Protein AF-A0A838KWR5-F1 (afdb_monomer_lite)

Foldseek 3Di:
DPPPPVLVVLLQVLLCVLLVCLVVVHDDDPVVLVVQCVPNNPSSSVSNVNSNVVSPVVVVVVD

Structure (mmCIF, N/CA/C/O backbone):
data_AF-A0A838KWR5-F1
#
_entry.id   AF-A0A838KWR5-F1
#
loop_
_atom_site.group_PDB
_atom_site.id
_atom_site.type_symbol
_atom_site.label_atom_id
_atom_site.label_alt_id
_atom_site.label_comp_id
_atom_site.label_asym_id
_atom_site.label_entity_id
_atom_site.label_seq_id
_atom_site.pdbx_PDB_ins_code
_atom_site.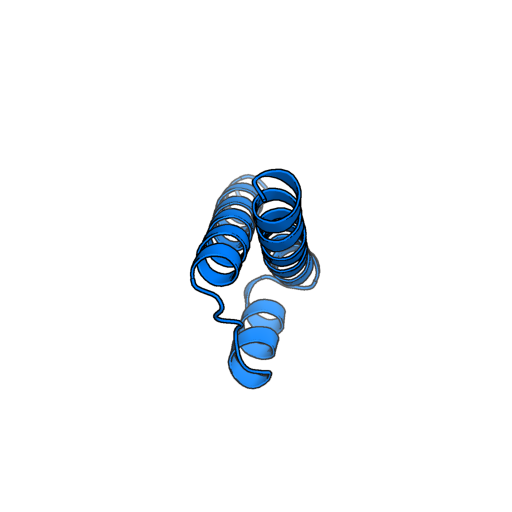Cartn_x
_atom_site.Cartn_y
_atom_site.Cartn_z
_atom_site.occupancy
_atom_site.B_iso_or_equiv
_atom_site.auth_seq_id
_a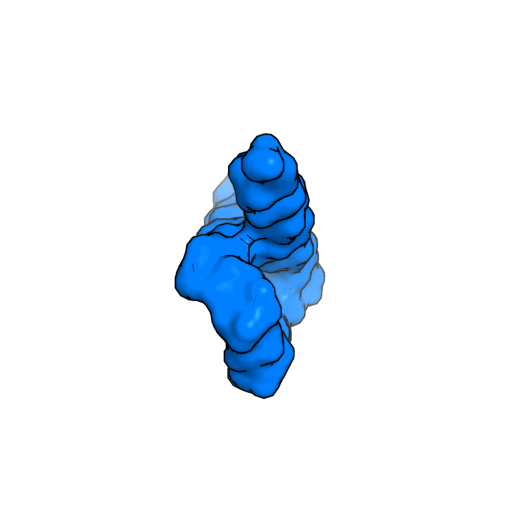tom_site.auth_comp_id
_atom_site.auth_asym_id
_atom_site.auth_atom_id
_atom_site.pdbx_PDB_model_num
ATOM 1 N N . MET A 1 1 ? -9.810 4.184 25.057 1.00 40.94 1 MET A N 1
ATOM 2 C CA . MET A 1 1 ? -9.171 5.068 24.062 1.00 40.94 1 MET A CA 1
ATOM 3 C C . MET A 1 1 ? -7.830 4.443 23.680 1.00 40.94 1 MET A C 1
ATOM 5 O O . MET A 1 1 ? -6.805 4.818 24.233 1.00 40.94 1 MET A O 1
ATOM 9 N N . THR A 1 2 ? -7.849 3.428 22.810 1.00 47.00 2 THR A N 1
ATOM 10 C CA . THR A 1 2 ? -6.646 2.709 22.318 1.00 47.00 2 THR A CA 1
ATOM 11 C C . THR A 1 2 ? -6.602 2.745 20.784 1.00 47.00 2 THR A C 1
ATOM 13 O O . THR A 1 2 ? -6.014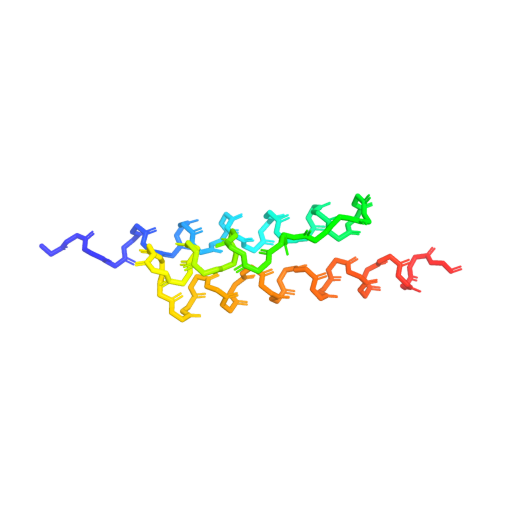 1.890 20.146 1.00 47.00 2 THR A O 1
ATOM 16 N N . GLU A 1 3 ? -7.236 3.737 20.161 1.00 48.19 3 GLU A N 1
ATOM 17 C CA . GLU A 1 3 ? -7.424 3.762 18.700 1.00 48.19 3 GLU A CA 1
ATOM 18 C C . GLU A 1 3 ? -6.278 4.460 17.945 1.00 48.19 3 GLU A C 1
ATOM 20 O O . GLU A 1 3 ? -6.209 4.386 16.729 1.00 48.19 3 GLU A O 1
ATOM 25 N N . GLY A 1 4 ? -5.322 5.085 18.645 1.00 48.19 4 GLY A N 1
ATOM 26 C CA . GLY A 1 4 ? -4.246 5.857 18.001 1.00 48.19 4 GLY A CA 1
ATOM 27 C C . GLY A 1 4 ? -2.936 5.111 17.714 1.00 48.19 4 GLY A C 1
ATOM 28 O O . GLY A 1 4 ? -2.090 5.654 17.016 1.00 48.19 4 GLY A O 1
ATOM 29 N N . ARG A 1 5 ? -2.717 3.907 18.266 1.00 45.47 5 ARG A N 1
ATOM 30 C CA . ARG A 1 5 ? -1.461 3.146 18.052 1.00 45.47 5 ARG A CA 1
ATOM 31 C C . ARG A 1 5 ? -1.565 2.083 16.957 1.00 45.47 5 ARG A C 1
ATOM 33 O O . ARG A 1 5 ? -0.576 1.858 16.278 1.00 45.47 5 ARG A O 1
ATOM 40 N N . SER A 1 6 ? -2.747 1.487 16.773 1.00 54.66 6 SER A N 1
ATOM 41 C CA . SER A 1 6 ? -2.978 0.422 15.781 1.00 54.66 6 SER A CA 1
ATOM 42 C C . SER A 1 6 ? -2.807 0.942 14.349 1.00 54.66 6 SER A C 1
ATOM 44 O O . SER A 1 6 ? -1.945 0.460 13.623 1.00 54.66 6 SER A O 1
ATOM 46 N N . SER A 1 7 ? -3.501 2.035 14.001 1.00 67.88 7 SER A N 1
ATOM 47 C CA . SER A 1 7 ? -3.496 2.588 12.637 1.00 67.88 7 SER A CA 1
ATOM 48 C C . SER A 1 7 ? -2.108 3.032 12.152 1.00 67.88 7 SER A C 1
ATOM 50 O O . SER A 1 7 ? -1.793 2.890 10.976 1.00 67.88 7 SER A O 1
ATOM 52 N N . GLY A 1 8 ? -1.237 3.515 13.046 1.00 83.50 8 GLY A N 1
ATOM 53 C CA . GLY A 1 8 ? 0.122 3.920 12.672 1.00 83.50 8 GLY A CA 1
ATOM 54 C C . GLY A 1 8 ? 1.026 2.743 12.291 1.00 83.50 8 GLY A C 1
ATOM 55 O O . GLY A 1 8 ? 1.775 2.835 11.322 1.00 83.50 8 GLY A O 1
ATOM 56 N N . GLU A 1 9 ? 0.942 1.636 13.032 1.00 91.75 9 GLU A N 1
ATOM 57 C CA . GLU A 1 9 ? 1.734 0.430 12.760 1.00 91.75 9 GLU A CA 1
ATOM 58 C C . GLU A 1 9 ? 1.212 -0.298 11.508 1.00 91.75 9 GLU A C 1
A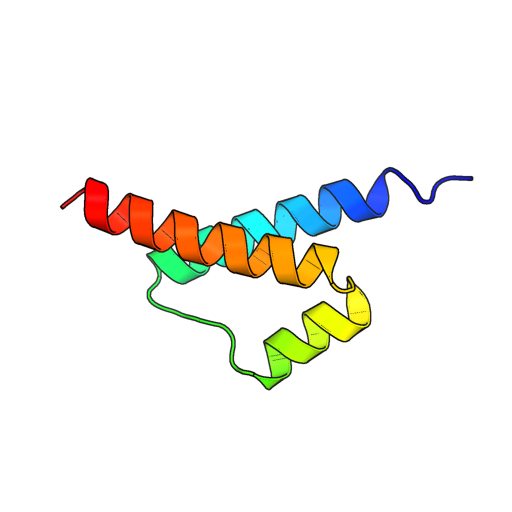TOM 60 O O . GLU A 1 9 ? 1.991 -0.731 10.661 1.00 91.75 9 GLU A O 1
ATOM 65 N N . GLU A 1 10 ? -0.111 -0.341 11.331 1.00 93.81 10 GLU A N 1
ATOM 66 C CA . GLU A 1 10 ? -0.769 -0.888 10.138 1.00 93.81 10 GLU A CA 1
ATOM 67 C C . GLU A 1 10 ? -0.395 -0.103 8.870 1.00 93.81 10 GLU A C 1
ATOM 69 O O . GLU A 1 10 ? -0.014 -0.696 7.859 1.00 93.81 10 GLU A O 1
ATOM 74 N N . ASN A 1 11 ? -0.392 1.230 8.939 1.00 94.44 11 ASN A N 1
ATOM 75 C CA . ASN A 1 11 ? 0.010 2.081 7.819 1.00 94.44 11 ASN A CA 1
ATOM 76 C C . ASN A 1 11 ? 1.508 1.957 7.501 1.00 94.44 11 ASN A C 1
ATOM 78 O O . ASN A 1 11 ? 1.889 1.950 6.330 1.00 94.44 11 ASN A O 1
ATOM 82 N N . ALA A 1 12 ? 2.367 1.798 8.514 1.00 96.00 12 ALA A N 1
ATOM 83 C CA . ALA A 1 12 ? 3.787 1.521 8.298 1.00 96.00 12 ALA A CA 1
ATOM 84 C C . ALA A 1 12 ? 3.997 0.184 7.566 1.00 96.00 12 ALA A C 1
ATOM 86 O O . ALA A 1 12 ? 4.796 0.108 6.632 1.00 96.00 12 ALA A O 1
ATOM 87 N N . ASN A 1 13 ? 3.224 -0.846 7.918 1.00 97.06 13 ASN A N 1
ATOM 88 C CA . ASN A 1 13 ? 3.266 -2.133 7.224 1.00 97.06 13 ASN A CA 1
ATOM 89 C C . ASN A 1 13 ? 2.814 -2.012 5.760 1.00 97.06 13 ASN A C 1
ATOM 91 O O . ASN A 1 13 ? 3.432 -2.611 4.879 1.00 97.06 13 ASN A O 1
ATOM 95 N N . LEU A 1 14 ? 1.771 -1.220 5.480 1.00 97.88 14 LEU A N 1
ATOM 96 C CA . LEU A 1 14 ? 1.317 -0.944 4.111 1.00 97.88 14 LEU A CA 1
ATOM 97 C C . LEU A 1 14 ? 2.381 -0.214 3.289 1.00 97.88 14 LEU A C 1
ATOM 99 O O . LEU A 1 14 ? 2.611 -0.578 2.137 1.00 97.88 14 LEU A O 1
ATOM 103 N N . TYR A 1 15 ? 3.071 0.754 3.889 1.00 98.06 15 TYR A N 1
ATOM 104 C CA . TYR A 1 15 ? 4.208 1.422 3.262 1.00 98.06 15 TYR A CA 1
ATOM 105 C C . TYR A 1 15 ? 5.328 0.428 2.913 1.00 98.06 15 TYR A C 1
ATOM 107 O O . TYR A 1 15 ? 5.764 0.360 1.763 1.00 98.06 15 TYR A O 1
ATOM 115 N N . THR A 1 16 ? 5.747 -0.411 3.868 1.00 98.00 16 THR A N 1
ATOM 116 C CA . THR A 1 16 ? 6.776 -1.435 3.620 1.00 98.00 16 THR A CA 1
ATOM 117 C C . THR A 1 16 ? 6.348 -2.412 2.530 1.00 98.00 16 THR A C 1
ATOM 119 O O . THR A 1 16 ? 7.156 -2.777 1.678 1.00 98.00 16 THR A O 1
ATOM 122 N N . ARG A 1 17 ? 5.073 -2.816 2.519 1.00 97.31 17 ARG A N 1
ATOM 123 C CA . ARG A 1 17 ? 4.516 -3.671 1.469 1.00 97.31 17 ARG A CA 1
ATOM 124 C C . ARG A 1 17 ? 4.645 -3.019 0.094 1.00 97.31 17 ARG A C 1
ATOM 126 O O . ARG A 1 17 ? 5.209 -3.650 -0.793 1.00 97.31 17 ARG A O 1
ATOM 133 N N . GLY A 1 18 ? 4.183 -1.776 -0.065 1.00 98.00 18 GLY A N 1
ATOM 134 C CA . GLY A 1 18 ? 4.279 -1.052 -1.337 1.00 98.00 18 GLY A CA 1
ATOM 135 C C . GLY A 1 18 ? 5.722 -0.967 -1.838 1.00 98.00 18 GLY A C 1
ATOM 136 O O . GLY A 1 18 ? 5.997 -1.283 -2.992 1.00 98.00 18 GLY A O 1
ATOM 137 N N . SER A 1 19 ? 6.663 -0.646 -0.946 1.00 98.19 19 SER A N 1
ATOM 138 C CA . SER A 1 19 ? 8.091 -0.551 -1.281 1.00 98.19 19 SER A CA 1
ATOM 139 C C . SER A 1 19 ? 8.706 -1.885 -1.724 1.00 98.19 19 SER A C 1
ATOM 141 O O . SER A 1 19 ? 9.548 -1.921 -2.624 1.00 98.19 19 SER A O 1
ATOM 143 N N . ASN A 1 20 ? 8.277 -3.002 -1.131 1.00 97.31 20 ASN A N 1
ATOM 144 C CA . ASN A 1 20 ? 8.726 -4.337 -1.530 1.00 97.31 20 ASN A CA 1
ATOM 145 C C . ASN A 1 20 ? 8.131 -4.776 -2.872 1.00 97.31 20 ASN A C 1
ATOM 147 O O . ASN A 1 20 ? 8.842 -5.347 -3.694 1.00 97.31 20 ASN A O 1
ATOM 151 N N . GLU A 1 21 ? 6.847 -4.508 -3.104 1.00 97.56 21 GLU A N 1
ATOM 152 C CA . GLU A 1 21 ? 6.171 -4.845 -4.361 1.00 97.56 21 GLU A CA 1
ATOM 153 C C . GLU A 1 21 ? 6.762 -4.049 -5.539 1.00 97.56 21 GLU A C 1
ATOM 155 O O . GLU A 1 21 ? 7.055 -4.629 -6.584 1.00 97.56 21 GLU A O 1
ATOM 160 N N . ALA A 1 22 ? 7.093 -2.767 -5.338 1.00 96.81 22 ALA A N 1
ATOM 161 C CA . ALA A 1 22 ? 7.845 -1.972 -6.312 1.00 96.81 22 ALA A CA 1
ATOM 162 C C . ALA A 1 22 ? 9.180 -2.625 -6.699 1.00 96.81 22 ALA A C 1
ATOM 164 O O . ALA A 1 22 ? 9.462 -2.790 -7.885 1.00 96.81 22 ALA A O 1
ATOM 165 N N . ARG A 1 23 ? 9.963 -3.078 -5.709 1.00 93.50 23 ARG A N 1
ATOM 166 C CA . ARG A 1 23 ? 11.220 -3.821 -5.932 1.00 93.50 23 ARG A CA 1
ATOM 167 C C . ARG A 1 23 ? 11.022 -5.161 -6.632 1.00 93.50 23 ARG A C 1
ATOM 169 O O . ARG A 1 23 ? 11.929 -5.622 -7.319 1.00 93.50 23 ARG A O 1
ATOM 176 N N . ALA A 1 24 ? 9.855 -5.778 -6.478 1.00 94.81 24 ALA A N 1
ATOM 177 C CA . ALA A 1 24 ? 9.479 -6.984 -7.205 1.00 94.81 24 ALA A CA 1
ATOM 178 C C . ALA A 1 24 ? 8.960 -6.697 -8.629 1.00 94.81 24 ALA A C 1
ATOM 180 O O . ALA A 1 24 ? 8.802 -7.631 -9.413 1.00 94.81 24 ALA A O 1
ATOM 181 N N . GLY A 1 25 ? 8.709 -5.429 -8.983 1.00 94.81 25 GLY A N 1
ATOM 182 C CA . GLY A 1 25 ? 8.061 -5.049 -10.240 1.00 94.81 25 GLY A CA 1
ATOM 183 C C . GLY A 1 25 ? 6.566 -5.385 -10.278 1.00 94.81 25 GLY A C 1
ATOM 184 O O . GLY A 1 25 ? 5.988 -5.505 -11.357 1.00 94.81 25 GLY A O 1
ATOM 185 N N . GLU A 1 26 ? 5.939 -5.549 -9.114 1.00 94.69 26 GLU A N 1
ATOM 186 C CA . GLU A 1 26 ? 4.536 -5.927 -8.957 1.00 94.69 26 GLU A CA 1
ATOM 187 C C . GLU A 1 26 ? 3.749 -4.758 -8.361 1.00 94.69 26 GLU A C 1
ATOM 189 O O . GLU A 1 26 ? 4.234 -4.077 -7.469 1.00 94.69 26 GLU A O 1
ATOM 194 N N . ILE A 1 27 ? 2.530 -4.509 -8.836 1.00 94.19 27 ILE A N 1
ATOM 195 C CA . ILE A 1 27 ? 1.599 -3.565 -8.204 1.00 94.19 27 ILE A CA 1
ATOM 196 C C . ILE A 1 27 ? 0.298 -4.291 -7.903 1.00 94.19 27 ILE A C 1
ATOM 198 O O . ILE A 1 27 ? -0.127 -5.151 -8.680 1.00 94.19 27 ILE A O 1
ATOM 202 N N . LEU A 1 28 ? -0.350 -3.924 -6.798 1.00 96.50 28 LEU A N 1
ATOM 203 C CA . LEU A 1 28 ? -1.699 -4.397 -6.526 1.00 96.50 28 LEU A CA 1
ATOM 204 C C . LEU A 1 28 ? -2.660 -3.981 -7.631 1.00 96.50 28 LEU A C 1
ATOM 206 O O . LEU A 1 28 ? -2.645 -2.850 -8.125 1.00 96.50 28 LEU A O 1
ATOM 210 N N . ASP A 1 29 ? -3.531 -4.914 -7.998 1.00 96.94 29 ASP A N 1
ATOM 211 C CA . ASP A 1 29 ? -4.636 -4.609 -8.881 1.00 96.94 29 ASP A CA 1
ATOM 212 C C . ASP A 1 29 ? -5.641 -3.669 -8.195 1.00 96.94 29 ASP A C 1
ATOM 214 O O . ASP A 1 29 ? -5.652 -3.479 -6.974 1.00 96.94 29 ASP A O 1
ATOM 218 N N . GLY A 1 30 ? -6.519 -3.073 -9.002 1.00 97.00 30 GLY A N 1
ATOM 219 C CA . GLY A 1 30 ? -7.492 -2.099 -8.516 1.00 97.00 30 GLY A CA 1
ATOM 220 C C . GLY A 1 30 ? -8.427 -2.637 -7.428 1.00 97.00 30 GLY A C 1
ATOM 221 O O . GLY A 1 30 ? -8.843 -1.860 -6.576 1.00 97.00 30 GLY A O 1
ATOM 222 N N . GLY A 1 31 ? -8.739 -3.937 -7.422 1.00 98.06 31 GLY A N 1
ATOM 223 C CA . GLY A 1 31 ? -9.569 -4.553 -6.388 1.00 98.06 31 GLY A CA 1
ATOM 224 C C . GLY A 1 31 ? -8.862 -4.566 -5.038 1.00 98.06 31 GLY A C 1
ATOM 225 O O . GLY A 1 31 ? -9.398 -4.040 -4.067 1.00 98.06 31 GLY A O 1
ATOM 226 N N . ALA A 1 32 ? -7.626 -5.061 -5.000 1.00 97.19 32 ALA A N 1
ATOM 227 C CA . ALA A 1 32 ? -6.821 -5.082 -3.779 1.00 97.19 32 ALA A CA 1
ATOM 228 C C . ALA A 1 32 ? -6.527 -3.669 -3.234 1.00 97.19 32 ALA A C 1
ATOM 230 O O . ALA A 1 32 ? -6.480 -3.458 -2.022 1.00 97.19 32 ALA A O 1
ATOM 231 N N . LEU A 1 33 ? -6.377 -2.672 -4.114 1.00 96.94 33 LEU A N 1
ATOM 232 C CA . LEU A 1 33 ? -6.244 -1.269 -3.708 1.00 96.94 33 LEU A CA 1
ATOM 233 C C . LEU A 1 33 ? -7.522 -0.719 -3.057 1.00 96.94 33 LEU A C 1
ATOM 235 O O . LEU A 1 33 ? -7.438 0.020 -2.075 1.00 96.94 33 LEU A O 1
ATOM 239 N N . LEU A 1 34 ? -8.697 -1.084 -3.579 1.00 97.88 34 LEU A N 1
ATOM 240 C CA . LEU A 1 34 ? -9.980 -0.713 -2.979 1.00 97.88 34 LEU A CA 1
ATOM 241 C C . LEU A 1 34 ? -10.194 -1.409 -1.631 1.00 97.88 34 LEU A C 1
ATOM 243 O O . LEU A 1 34 ? -10.677 -0.772 -0.704 1.00 97.88 34 LEU A O 1
ATOM 247 N N . GLU A 1 35 ? -9.754 -2.659 -1.472 1.00 97.38 35 GLU A N 1
ATOM 248 C CA . GLU A 1 35 ? -9.791 -3.341 -0.171 1.00 97.38 35 GLU A CA 1
ATOM 249 C C . GLU A 1 35 ? -8.928 -2.624 0.877 1.00 97.38 35 GLU A C 1
ATOM 251 O O . GLU A 1 35 ? -9.337 -2.489 2.031 1.00 97.38 35 GLU A O 1
ATOM 256 N N . ILE A 1 36 ? -7.752 -2.111 0.490 1.00 96.50 36 ILE A N 1
ATOM 257 C CA . ILE A 1 36 ? -6.929 -1.292 1.392 1.00 96.50 36 ILE A CA 1
ATOM 258 C C . ILE A 1 36 ? -7.675 -0.014 1.788 1.00 96.50 36 ILE A C 1
ATOM 260 O O . ILE A 1 36 ? -7.679 0.340 2.967 1.00 96.50 36 ILE A O 1
ATOM 264 N N . LEU A 1 37 ? -8.315 0.664 0.831 1.00 96.06 37 LEU A N 1
ATOM 265 C CA . LEU A 1 37 ? -9.100 1.868 1.103 1.00 96.06 37 LEU A CA 1
ATOM 266 C C . LEU A 1 37 ? -10.275 1.583 2.051 1.00 96.06 37 LEU A C 1
ATOM 268 O O . LEU A 1 37 ? -10.505 2.353 2.980 1.00 96.06 37 LEU A O 1
ATOM 272 N N . ASP A 1 38 ? -10.988 0.479 1.848 1.00 96.44 38 ASP A N 1
ATOM 273 C CA . ASP A 1 38 ? -12.155 0.113 2.652 1.00 96.44 38 ASP A CA 1
ATOM 274 C C . ASP A 1 38 ? -11.775 -0.269 4.094 1.00 96.44 38 ASP A C 1
ATOM 276 O O . ASP A 1 38 ? -12.524 0.022 5.029 1.00 96.44 38 ASP A O 1
ATOM 280 N N . VAL A 1 39 ? -10.614 -0.907 4.293 1.00 95.50 39 VAL A N 1
ATOM 281 C CA . VAL A 1 39 ? -10.165 -1.396 5.611 1.00 95.50 39 VAL A CA 1
ATOM 282 C C . VAL A 1 39 ? -9.357 -0.348 6.378 1.00 95.50 39 VAL A C 1
ATOM 284 O O . VAL A 1 39 ? -9.583 -0.147 7.571 1.00 95.50 39 VAL A O 1
ATOM 287 N N . PHE A 1 40 ? -8.412 0.314 5.710 1.00 94.50 40 PHE A N 1
ATOM 288 C CA . PHE A 1 40 ? -7.429 1.206 6.338 1.00 94.50 40 PHE A CA 1
ATOM 289 C C . PHE A 1 40 ? -7.670 2.688 6.024 1.00 94.50 40 PHE A C 1
ATOM 291 O O . PHE A 1 40 ? -6.961 3.559 6.534 1.00 94.50 40 PHE A O 1
ATOM 298 N N . GLY A 1 41 ? -8.674 2.992 5.201 1.00 95.06 41 GLY A N 1
ATOM 299 C CA . GLY A 1 41 ? -9.012 4.352 4.816 1.00 95.06 41 GLY A CA 1
ATOM 300 C C . GLY A 1 41 ? -7.985 4.992 3.884 1.00 95.06 41 GLY A C 1
ATOM 301 O O . GLY A 1 41 ? -7.037 4.371 3.394 1.00 95.06 41 GLY A O 1
ATOM 302 N N . GLU A 1 42 ? -8.182 6.288 3.648 1.00 96.06 42 GLU A N 1
ATOM 303 C CA . GLU A 1 42 ? -7.321 7.088 2.773 1.00 96.06 42 GLU A CA 1
ATOM 304 C C . GLU A 1 42 ? -5.859 7.085 3.233 1.00 96.06 42 GLU A C 1
ATOM 306 O O . GLU A 1 42 ? -4.956 7.074 2.397 1.00 96.06 42 GLU A O 1
ATOM 311 N N . ASP A 1 43 ? -5.613 7.068 4.546 1.00 95.62 43 ASP A N 1
ATOM 312 C CA . ASP A 1 43 ? -4.257 7.082 5.093 1.00 95.62 43 ASP A CA 1
ATOM 313 C C . ASP A 1 43 ? -3.513 5.771 4.813 1.00 95.62 43 ASP A C 1
ATOM 315 O O . ASP A 1 43 ? -2.356 5.817 4.399 1.00 95.62 43 ASP A O 1
ATOM 319 N N . GLY A 1 44 ? -4.172 4.613 4.933 1.00 96.00 44 GLY A N 1
ATOM 320 C CA . GLY A 1 44 ? -3.566 3.331 4.570 1.00 96.00 44 GLY A CA 1
ATOM 321 C C . GLY A 1 44 ? -3.283 3.217 3.072 1.00 96.00 44 GLY A C 1
ATOM 322 O O . GLY A 1 44 ? -2.186 2.817 2.671 1.00 96.00 44 GLY A O 1
ATOM 323 N N . MET A 1 45 ? -4.232 3.649 2.232 1.00 96.56 45 MET A N 1
ATOM 324 C CA . MET A 1 45 ? -4.033 3.688 0.780 1.00 96.56 45 MET A CA 1
ATOM 325 C C . MET A 1 45 ? -2.883 4.631 0.398 1.00 96.56 45 MET A C 1
ATOM 327 O O . MET A 1 45 ? -2.036 4.275 -0.424 1.00 96.56 45 MET A O 1
ATOM 331 N N . ARG A 1 46 ? -2.802 5.810 1.030 1.00 97.56 46 ARG A N 1
ATOM 332 C CA . ARG A 1 46 ? -1.695 6.755 0.838 1.00 97.56 46 ARG A CA 1
ATOM 333 C C . ARG A 1 46 ? -0.363 6.138 1.252 1.00 97.56 46 ARG A C 1
ATOM 335 O O . ARG A 1 46 ? 0.600 6.275 0.504 1.00 97.56 46 ARG A O 1
ATOM 342 N N . SER A 1 47 ? -0.298 5.462 2.398 1.00 97.94 47 SER A N 1
ATOM 343 C CA . SER A 1 47 ? 0.927 4.807 2.864 1.00 97.94 47 SER A CA 1
ATOM 344 C C . SER A 1 47 ? 1.418 3.741 1.891 1.00 97.94 47 SER A C 1
ATOM 346 O O . SER A 1 47 ? 2.599 3.752 1.549 1.00 97.94 47 SER A O 1
ATOM 348 N N . TYR A 1 48 ? 0.525 2.881 1.394 1.00 98.19 48 TYR A N 1
ATOM 349 C CA . TYR A 1 48 ? 0.870 1.889 0.374 1.00 98.19 48 TYR A CA 1
ATOM 350 C C . TYR A 1 48 ? 1.437 2.543 -0.894 1.00 98.19 48 TYR A C 1
ATOM 352 O O . TYR A 1 48 ? 2.534 2.197 -1.334 1.00 98.19 48 TYR A O 1
ATOM 360 N N . LEU A 1 49 ? 0.715 3.518 -1.461 1.00 97.94 49 LEU A N 1
ATOM 361 C CA . LEU A 1 49 ? 1.114 4.174 -2.709 1.00 97.94 49 LEU A CA 1
ATOM 362 C C . LEU A 1 49 ? 2.431 4.941 -2.563 1.00 97.94 49 LEU A C 1
ATOM 364 O O . LEU A 1 49 ? 3.250 4.913 -3.477 1.00 97.94 49 LEU A O 1
ATOM 368 N N . LEU A 1 50 ? 2.650 5.601 -1.421 1.00 97.88 50 LEU A N 1
ATOM 369 C CA . LEU A 1 50 ? 3.905 6.293 -1.143 1.00 97.88 50 LEU A CA 1
ATOM 370 C C . LEU A 1 50 ? 5.073 5.304 -1.092 1.00 97.88 50 LEU A C 1
ATOM 372 O O . LEU A 1 50 ? 6.075 5.525 -1.764 1.00 97.88 50 LEU A O 1
ATOM 376 N N . GLY A 1 51 ? 4.913 4.193 -0.367 1.00 98.00 51 GLY A N 1
ATOM 377 C CA . GLY A 1 51 ? 5.931 3.146 -0.304 1.00 98.00 51 GLY A CA 1
ATOM 378 C C . GLY A 1 51 ? 6.254 2.570 -1.680 1.00 98.00 51 GLY A C 1
ATOM 379 O O . GLY A 1 51 ? 7.424 2.389 -2.004 1.00 98.00 51 GLY A O 1
ATO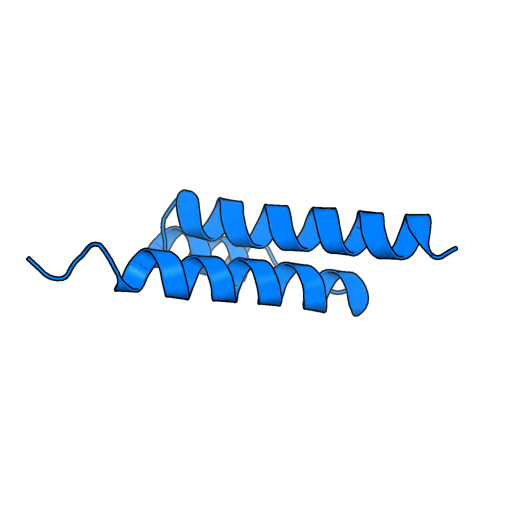M 380 N N . TYR A 1 52 ? 5.235 2.339 -2.511 1.00 98.25 52 TYR A N 1
ATOM 381 C CA . TYR A 1 52 ? 5.414 1.868 -3.884 1.00 98.25 52 TYR A CA 1
ATOM 382 C C . TYR A 1 52 ? 6.204 2.859 -4.750 1.00 98.25 52 TYR A C 1
ATOM 384 O O . TYR A 1 52 ? 7.177 2.477 -5.397 1.00 98.25 52 TYR A O 1
ATOM 392 N N . VAL A 1 53 ? 5.832 4.143 -4.735 1.00 97.56 53 VAL A N 1
ATOM 393 C CA . VAL A 1 53 ? 6.532 5.182 -5.508 1.00 97.56 53 VAL A CA 1
ATOM 394 C C . VAL A 1 53 ? 7.980 5.337 -5.048 1.00 97.56 53 VAL A C 1
ATOM 396 O O . VAL A 1 53 ? 8.871 5.386 -5.889 1.00 97.56 53 VAL A O 1
ATOM 399 N N . GLU A 1 54 ? 8.231 5.378 -3.740 1.00 96.69 54 GLU A N 1
ATOM 400 C CA . GLU A 1 54 ? 9.596 5.472 -3.209 1.00 96.69 54 GLU A CA 1
ATOM 401 C C . GLU A 1 54 ? 10.420 4.228 -3.548 1.00 96.69 54 GLU A C 1
ATOM 403 O O . GLU A 1 54 ? 11.572 4.354 -3.942 1.00 96.69 54 GLU A O 1
ATOM 408 N N . GLY A 1 55 ? 9.818 3.035 -3.514 1.00 96.44 55 GLY A N 1
ATOM 409 C CA . GLY A 1 55 ? 10.486 1.817 -3.968 1.00 96.44 55 GLY A CA 1
ATOM 410 C C . GLY A 1 55 ? 10.908 1.876 -5.440 1.00 96.44 55 GLY A C 1
ATOM 411 O O . GLY A 1 55 ? 11.980 1.383 -5.768 1.00 96.44 55 GLY A O 1
ATOM 412 N N . ILE A 1 56 ? 10.116 2.504 -6.319 1.00 96.00 56 ILE A N 1
ATOM 413 C CA . ILE A 1 56 ? 10.516 2.746 -7.717 1.00 96.00 56 ILE A CA 1
ATOM 414 C C . ILE A 1 56 ? 11.681 3.735 -7.785 1.00 96.00 56 ILE A C 1
ATOM 416 O O . ILE A 1 56 ? 12.630 3.492 -8.525 1.00 96.00 56 ILE A O 1
ATOM 420 N N . VAL A 1 57 ? 11.606 4.841 -7.039 1.00 94.62 57 VAL A N 1
ATOM 421 C CA . VAL A 1 57 ? 12.672 5.855 -7.013 1.00 94.62 57 VAL A CA 1
ATOM 422 C C . VAL A 1 57 ? 13.989 5.229 -6.566 1.00 94.62 57 VAL A C 1
ATOM 424 O O . VAL A 1 57 ? 14.976 5.390 -7.271 1.00 94.62 57 VAL A O 1
ATOM 427 N N . ASP A 1 58 ? 13.981 4.438 -5.492 1.00 91.56 58 ASP A N 1
ATOM 428 C CA . ASP A 1 58 ? 15.171 3.739 -4.997 1.00 91.56 58 ASP A CA 1
ATOM 429 C C . ASP A 1 58 ? 15.795 2.836 -6.076 1.00 91.56 58 ASP A C 1
ATOM 431 O O . ASP A 1 58 ? 17.008 2.823 -6.246 1.00 91.56 58 ASP A O 1
ATOM 435 N N . ILE A 1 59 ? 14.976 2.096 -6.836 1.00 92.75 59 ILE A N 1
ATOM 436 C CA . ILE A 1 59 ? 15.468 1.252 -7.9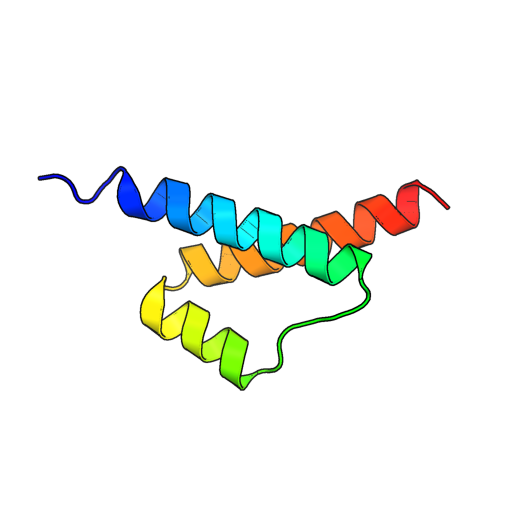39 1.00 92.75 59 ILE A CA 1
ATOM 437 C C . ILE A 1 59 ? 16.118 2.112 -9.026 1.00 92.75 59 ILE A C 1
ATOM 439 O O . ILE A 1 59 ? 17.181 1.761 -9.520 1.00 92.75 59 ILE A O 1
ATOM 443 N N . MET A 1 60 ? 15.485 3.231 -9.390 1.00 91.00 60 MET A N 1
ATOM 444 C CA . MET A 1 60 ? 15.986 4.134 -10.429 1.00 91.00 60 MET A CA 1
ATOM 445 C C . MET A 1 60 ? 17.248 4.899 -10.009 1.00 91.00 60 MET A C 1
ATOM 447 O O . MET A 1 60 ? 18.011 5.309 -10.877 1.00 91.00 60 MET A O 1
ATOM 451 N N . GLU A 1 61 ? 17.440 5.151 -8.712 1.00 89.50 61 GLU A N 1
ATOM 452 C CA . GLU A 1 61 ? 18.642 5.801 -8.172 1.00 89.50 61 GLU A CA 1
ATOM 453 C C . GLU A 1 61 ? 19.824 4.827 -8.011 1.00 89.50 61 GLU A C 1
ATOM 455 O O . GLU A 1 61 ? 20.974 5.269 -8.040 1.00 89.50 61 GLU A O 1
ATOM 460 N N . ASP A 1 62 ? 19.553 3.525 -7.874 1.00 78.25 62 ASP A N 1
ATOM 461 C CA . ASP A 1 62 ? 20.564 2.460 -7.796 1.00 78.25 62 ASP A CA 1
ATOM 462 C C . ASP A 1 62 ? 21.070 1.975 -9.183 1.00 78.25 62 ASP A C 1
ATOM 464 O O . ASP A 1 62 ? 22.044 1.213 -9.239 1.00 78.25 62 ASP A O 1
ATOM 468 N N . GLU A 1 63 ? 20.448 2.408 -10.293 1.00 58.72 63 GLU A N 1
ATOM 469 C CA . GLU A 1 63 ? 20.855 2.140 -11.695 1.00 58.72 63 GLU A CA 1
ATOM 470 C C . GLU A 1 63 ? 21.820 3.193 -12.282 1.00 58.72 63 GLU A C 1
ATOM 472 O O . GLU A 1 63 ? 22.802 2.777 -12.949 1.00 58.72 63 GLU A O 1
#

Radius of gyration: 12.46 Å; chains: 1; bounding box: 33×14×36 Å

pLDDT: mean 89.92, std 15.33, range [40.94, 98.25]

Sequence (63 aa):
MTEGRSSGEENANLYTRGSNEARAGEILDGGALLEILDVFGEDGMRSYLLGYVEGIVDIMEDE

Secondary structure (DSSP, 8-state):
--HHHHHHHHHHHHHHHHHHHHHHT----HHHHHHHHHHHHHHHHHHHHHHHHHHHHHHHH--